Protein AF-A0A9N8QCD5-F1 (afdb_monomer_lite)

Organism: NCBI:txid157183

Foldseek 3Di:
DPPDDPLVDPPDDDDDRPDDDPVNVVVVVVVVVDDQDPPDCVSPVPVVVVQQVVQLVVCVVVVHDCLQHPPDPPRPHTDGDDPDPLVVLLVVVVVVLVVVVVVVCVVVPQPDLPDPPDDDDDDPVVVVSVVVSVVSNVVVSVVSSVPDDDDDDPPDPCSNVVSVVVD

Sequence (167 aa):
MPGMTHWQSGMFAAYFPGNATFEGSLADLYASSVSNPGFNWSCSPSCTELELITVDWWAKVLGLDPAFQSNVPGSQGGGIIHGSASEVCITIAIAARERVLAELAKTIPPPTVNGSRSALPASANGMGCDIANELDVSRWRSDLTSRLVLYATTQTHSIAIKAASVL

Radius of gyration: 23.39 Å; chains: 1; bounding box: 45×50×63 Å

Secondary structure (DSSP, 8-state):
-TT---TT-TT--SSS-----HHHHHHHHHHHHS----SSGGG-HHHHHHHHHHHHHHHHHTT--GGG-SSSTT--------S-HHHHHHHHHHHHHHHHHHHHHHHSPPPP-----------TTHHHHHHHHHHHHHHHHHHHHHT------TTS-THHHHHHHH-

Structure (mmCIF, N/CA/C/O backbone):
data_AF-A0A9N8QCD5-F1
#
_entry.id   AF-A0A9N8QCD5-F1
#
loop_
_atom_site.group_PDB
_atom_site.id
_atom_site.type_symbol
_atom_site.label_atom_id
_atom_site.label_alt_id
_atom_site.label_comp_id
_atom_site.label_asym_id
_atom_site.label_entity_id
_atom_site.label_seq_id
_atom_site.pdbx_PDB_ins_code
_atom_site.Cartn_x
_atom_site.Cartn_y
_atom_site.Cartn_z
_atom_site.occupancy
_atom_site.B_iso_or_equiv
_atom_site.auth_seq_id
_atom_site.auth_comp_id
_atom_site.auth_asym_id
_atom_site.auth_atom_id
_atom_site.pdbx_PDB_model_num
ATOM 1 N N . MET A 1 1 ? 22.232 -19.808 -11.694 1.00 84.69 1 MET A N 1
ATOM 2 C CA . MET A 1 1 ? 22.785 -20.252 -10.398 1.00 84.69 1 MET A CA 1
ATOM 3 C C . MET A 1 1 ? 21.928 -21.398 -9.899 1.00 84.69 1 MET A C 1
ATOM 5 O O . MET A 1 1 ? 20.713 -21.224 -9.875 1.00 84.69 1 MET A O 1
ATOM 9 N N . PRO A 1 2 ? 22.509 -22.552 -9.545 1.00 94.19 2 PRO A N 1
ATOM 10 C CA . PRO A 1 2 ? 21.767 -23.623 -8.882 1.00 94.19 2 PRO A CA 1
ATOM 11 C C . PRO A 1 2 ? 21.065 -23.103 -7.613 1.00 94.19 2 PRO A C 1
ATOM 13 O O . PRO A 1 2 ? 21.630 -22.277 -6.903 1.00 94.19 2 PRO A O 1
ATOM 16 N N . GLY A 1 3 ? 19.835 -23.555 -7.349 1.00 95.31 3 GLY A N 1
ATOM 17 C CA . GLY A 1 3 ? 19.055 -23.169 -6.161 1.00 95.31 3 GLY A CA 1
ATOM 18 C C . GLY A 1 3 ? 18.241 -21.872 -6.273 1.00 95.31 3 GLY A C 1
ATOM 19 O O . GLY A 1 3 ? 17.487 -21.564 -5.356 1.00 95.31 3 GLY A O 1
ATOM 20 N N . MET A 1 4 ? 18.335 -21.127 -7.381 1.00 96.06 4 MET A N 1
ATOM 21 C CA . MET A 1 4 ? 17.471 -19.965 -7.621 1.00 96.06 4 MET A CA 1
ATOM 22 C C . MET A 1 4 ? 16.247 -20.342 -8.451 1.00 96.06 4 MET A C 1
ATOM 24 O O . MET A 1 4 ? 16.362 -20.976 -9.501 1.00 96.06 4 MET A O 1
ATOM 28 N N . THR A 1 5 ? 15.080 -19.867 -8.030 1.00 94.88 5 THR A N 1
ATOM 29 C CA . THR A 1 5 ? 13.885 -19.878 -8.874 1.00 94.88 5 THR A CA 1
ATOM 30 C C . THR A 1 5 ? 14.016 -18.795 -9.941 1.00 94.88 5 THR A C 1
ATOM 32 O O . THR A 1 5 ? 14.145 -17.611 -9.634 1.00 94.88 5 THR A O 1
ATOM 35 N N . HIS A 1 6 ? 13.993 -19.192 -11.211 1.00 94.56 6 HIS A N 1
ATOM 36 C CA . HIS A 1 6 ? 14.165 -18.281 -12.340 1.00 94.56 6 HIS A CA 1
ATOM 37 C C . HIS A 1 6 ? 12.856 -17.552 -12.693 1.00 94.56 6 HIS A C 1
ATOM 39 O O . HIS A 1 6 ? 12.182 -17.918 -13.653 1.00 94.56 6 HIS A O 1
ATOM 45 N N . TRP A 1 7 ? 12.522 -16.501 -11.938 1.00 95.81 7 TRP A N 1
ATOM 46 C CA . TRP A 1 7 ? 11.288 -15.711 -12.099 1.00 95.81 7 TRP A CA 1
ATOM 47 C C . TRP A 1 7 ? 11.121 -15.040 -13.473 1.00 95.81 7 TRP A C 1
ATOM 49 O O . TRP A 1 7 ? 9.997 -14.881 -13.926 1.00 95.81 7 TRP A O 1
ATOM 59 N N . GLN A 1 8 ? 12.219 -14.681 -14.153 1.00 94.19 8 GLN A N 1
ATOM 60 C CA . GLN A 1 8 ? 12.182 -14.078 -15.500 1.00 94.19 8 GLN A CA 1
ATOM 61 C C . GLN A 1 8 ? 12.116 -15.119 -16.637 1.00 94.19 8 GLN A C 1
ATOM 63 O O . GLN A 1 8 ? 12.208 -14.766 -17.810 1.00 94.19 8 GLN A O 1
ATOM 68 N N . SER A 1 9 ? 12.027 -16.418 -16.325 1.00 94.00 9 SER A N 1
ATOM 69 C CA . SER A 1 9 ? 11.907 -17.452 -17.356 1.00 94.00 9 SER A CA 1
ATOM 70 C C . SER A 1 9 ? 10.537 -17.376 -18.029 1.00 94.00 9 SER A C 1
ATOM 72 O O . SER A 1 9 ? 9.517 -17.401 -17.347 1.00 94.00 9 SER A O 1
ATOM 74 N N . GLY A 1 10 ? 10.493 -17.402 -19.365 1.00 93.69 10 GLY A N 1
ATOM 75 C CA . GLY A 1 10 ? 9.231 -17.457 -20.120 1.00 93.69 10 GLY A CA 1
ATOM 76 C C . GLY A 1 10 ? 8.405 -18.731 -19.884 1.00 93.69 10 GLY A C 1
ATOM 77 O O . GLY A 1 10 ? 7.256 -18.802 -20.302 1.00 93.69 10 GLY A O 1
ATOM 78 N N . MET A 1 11 ? 8.977 -19.733 -19.208 1.00 95.50 11 MET A N 1
ATOM 79 C CA . MET A 1 11 ? 8.283 -20.962 -18.805 1.00 95.50 11 MET A CA 1
ATOM 80 C C . MET A 1 11 ? 7.869 -20.965 -17.323 1.00 95.50 11 MET A C 1
ATOM 82 O O . MET A 1 11 ? 7.376 -21.977 -16.829 1.00 95.50 11 MET A O 1
ATOM 86 N N . PHE A 1 12 ? 8.095 -19.876 -16.583 1.00 95.44 12 PHE A N 1
ATOM 87 C CA . PHE A 1 12 ? 7.699 -19.775 -15.181 1.00 95.44 12 PHE A CA 1
ATOM 88 C C . PHE A 1 12 ? 6.240 -19.311 -15.066 1.00 95.44 12 PHE A C 1
ATOM 90 O O . PHE A 1 12 ? 5.919 -18.173 -15.390 1.00 95.44 12 PHE A O 1
ATOM 97 N N . ALA A 1 13 ? 5.358 -20.197 -14.595 1.00 95.12 13 ALA A N 1
ATOM 98 C CA . ALA A 1 13 ? 3.909 -19.965 -14.531 1.00 95.12 13 ALA A CA 1
ATOM 99 C C . ALA A 1 13 ? 3.331 -20.054 -13.101 1.00 95.12 13 ALA A C 1
ATOM 101 O O . ALA A 1 13 ? 2.167 -20.408 -12.922 1.00 95.12 13 ALA A O 1
ATOM 102 N N . ALA A 1 14 ? 4.141 -19.780 -12.073 1.00 96.06 14 ALA A N 1
ATOM 103 C CA . ALA A 1 14 ? 3.687 -19.753 -10.680 1.00 96.06 14 ALA A CA 1
ATOM 104 C C . ALA A 1 14 ? 3.455 -18.311 -10.187 1.00 96.06 14 ALA A C 1
ATOM 106 O O . ALA A 1 14 ? 4.209 -17.408 -10.540 1.00 96.06 14 ALA A O 1
ATOM 107 N N . TYR A 1 15 ? 2.460 -18.123 -9.309 1.00 95.44 15 TYR A N 1
ATOM 108 C CA . TYR A 1 15 ? 2.076 -16.827 -8.719 1.00 95.44 15 TYR A CA 1
ATOM 109 C C . TYR A 1 15 ? 1.753 -15.741 -9.768 1.00 95.44 15 TYR A C 1
ATOM 111 O O . TYR A 1 15 ? 1.224 -16.040 -10.837 1.00 95.44 15 TYR A O 1
ATOM 119 N N . PHE A 1 16 ? 2.020 -14.476 -9.432 1.00 95.19 16 PHE A N 1
ATOM 120 C CA . PHE A 1 16 ? 1.941 -13.325 -10.328 1.00 95.19 16 PHE A CA 1
ATOM 121 C C . PHE A 1 16 ? 3.350 -12.900 -10.772 1.00 95.19 16 PHE A C 1
ATOM 123 O O . PHE A 1 16 ? 4.310 -13.113 -10.024 1.00 95.19 16 PHE A O 1
ATOM 130 N N . PRO A 1 17 ? 3.495 -12.300 -11.967 1.00 93.50 17 PRO A N 1
ATOM 131 C CA . PRO A 1 17 ? 4.799 -11.932 -12.504 1.00 93.50 17 PRO A CA 1
ATOM 132 C C . PRO A 1 17 ? 5.481 -10.852 -11.654 1.00 93.50 17 PRO A C 1
ATOM 134 O O . PRO A 1 17 ? 4.908 -9.798 -11.388 1.00 93.50 17 PRO A O 1
ATOM 137 N N . GLY A 1 18 ? 6.732 -11.103 -11.267 1.00 89.38 18 GLY A N 1
ATOM 138 C CA . GLY A 1 18 ? 7.628 -10.116 -10.660 1.00 89.38 18 GLY A CA 1
ATOM 139 C C . GLY A 1 18 ? 8.620 -9.613 -11.699 1.00 89.38 18 GLY A C 1
ATOM 140 O O . GLY A 1 18 ? 9.748 -10.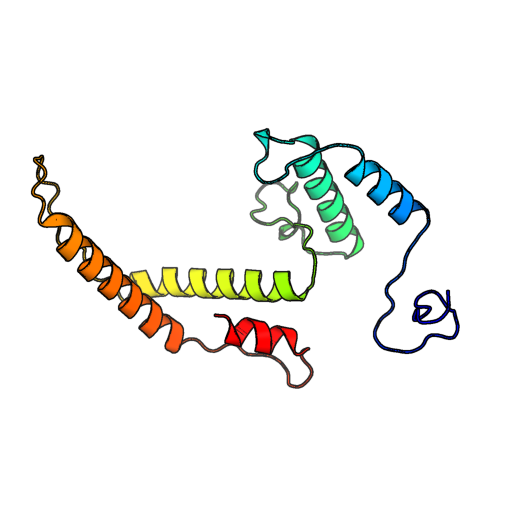094 -11.746 1.00 89.38 18 GLY A O 1
ATOM 141 N N . ASN A 1 19 ? 8.184 -8.717 -12.584 1.00 89.88 19 ASN A N 1
ATOM 142 C CA . ASN A 1 19 ? 8.994 -8.268 -13.719 1.00 89.88 19 ASN A CA 1
ATOM 143 C C . ASN A 1 19 ? 10.189 -7.426 -13.258 1.00 89.88 19 ASN A C 1
ATOM 145 O O . ASN A 1 19 ? 10.044 -6.544 -12.416 1.00 89.88 19 ASN A O 1
ATOM 149 N N . ALA A 1 20 ? 11.350 -7.669 -13.863 1.00 92.94 20 ALA A N 1
ATOM 150 C CA . ALA A 1 20 ? 12.532 -6.833 -13.706 1.00 92.94 20 ALA A CA 1
ATOM 151 C C . ALA A 1 20 ? 12.945 -6.307 -15.081 1.00 92.94 20 ALA A C 1
ATOM 153 O O . ALA A 1 20 ? 13.048 -7.079 -16.034 1.00 92.94 20 ALA A O 1
ATOM 154 N N . THR A 1 21 ? 13.183 -5.001 -15.190 1.00 96.00 21 THR A N 1
ATOM 155 C CA . THR A 1 21 ? 13.682 -4.387 -16.425 1.00 96.00 21 THR A CA 1
ATOM 156 C C . THR A 1 21 ? 15.087 -3.836 -16.224 1.00 96.00 21 THR A C 1
ATOM 158 O O . THR A 1 21 ? 15.556 -3.635 -15.095 1.00 96.00 21 THR A O 1
ATOM 161 N N . PHE A 1 22 ? 15.780 -3.608 -17.336 1.00 96.88 22 PHE A N 1
ATOM 162 C CA . PHE A 1 22 ? 17.113 -3.019 -17.324 1.00 96.88 22 PHE A CA 1
ATOM 163 C C . PHE A 1 22 ? 17.090 -1.607 -16.722 1.00 96.88 22 PHE A C 1
ATOM 165 O O . PHE A 1 22 ? 17.909 -1.280 -15.867 1.00 96.88 22 PHE A O 1
ATOM 172 N N . GLU A 1 23 ? 16.097 -0.805 -17.095 1.00 97.31 23 GLU A N 1
ATOM 173 C CA . GLU A 1 23 ? 15.894 0.563 -16.619 1.00 97.31 23 GLU A CA 1
ATOM 174 C C . GLU A 1 23 ? 15.589 0.589 -15.120 1.00 97.31 23 GLU A C 1
ATOM 176 O O . GLU A 1 23 ? 16.157 1.405 -14.401 1.00 97.31 23 GLU A O 1
ATOM 181 N N . GLY A 1 24 ? 14.755 -0.340 -14.631 1.00 95.62 24 GLY A N 1
ATOM 182 C CA . GLY A 1 24 ? 14.471 -0.478 -13.201 1.00 95.62 24 GLY A CA 1
ATOM 183 C C . GLY A 1 24 ? 15.721 -0.831 -12.394 1.00 95.62 24 GLY A C 1
ATOM 184 O O . GLY A 1 24 ? 15.953 -0.266 -11.330 1.00 95.62 24 GLY A O 1
ATOM 185 N N . SER A 1 25 ? 16.575 -1.700 -12.941 1.00 95.88 25 SER A N 1
ATOM 186 C CA . SER A 1 25 ? 17.841 -2.081 -12.302 1.00 95.88 25 SER A CA 1
ATOM 187 C C . SER A 1 25 ? 18.831 -0.910 -12.243 1.00 95.88 25 SER A C 1
ATOM 189 O O . SER A 1 25 ? 19.511 -0.720 -11.237 1.00 95.88 25 SER A O 1
ATOM 191 N N . LEU A 1 26 ? 18.902 -0.094 -13.302 1.00 97.12 26 LEU A N 1
ATOM 192 C CA . LEU A 1 26 ? 19.709 1.130 -13.310 1.00 97.12 26 LEU A CA 1
ATOM 193 C C . LEU A 1 26 ? 19.169 2.189 -12.341 1.00 97.12 26 LEU A C 1
ATOM 195 O O . LEU A 1 26 ? 19.956 2.855 -11.670 1.00 97.12 26 LEU A O 1
ATOM 199 N N . ALA A 1 27 ? 17.846 2.344 -12.262 1.00 95.06 27 ALA A N 1
ATOM 200 C CA . ALA A 1 27 ? 17.209 3.277 -11.341 1.00 95.06 27 ALA A CA 1
ATOM 201 C C . ALA A 1 27 ? 17.505 2.913 -9.879 1.00 95.06 27 ALA A C 1
ATOM 203 O O . ALA A 1 27 ? 17.863 3.793 -9.102 1.00 95.06 27 ALA A O 1
ATOM 204 N N . ASP A 1 28 ? 17.433 1.628 -9.524 1.00 94.31 28 ASP A N 1
ATOM 205 C CA . ASP A 1 28 ? 17.732 1.145 -8.170 1.00 94.31 28 ASP A CA 1
ATOM 206 C C . ASP A 1 28 ? 19.223 1.291 -7.817 1.00 94.31 28 ASP A C 1
ATOM 208 O O . ASP A 1 28 ? 19.588 1.734 -6.724 1.00 94.31 28 ASP A O 1
ATOM 212 N N . LEU A 1 29 ? 20.115 1.036 -8.783 1.00 95.94 29 LEU A N 1
ATOM 213 C CA . LEU A 1 29 ? 21.543 1.328 -8.638 1.00 95.94 29 LEU A CA 1
ATOM 214 C C . LEU A 1 29 ? 21.791 2.820 -8.368 1.00 95.94 29 LEU A C 1
ATOM 216 O O . LEU A 1 29 ? 22.602 3.170 -7.513 1.00 95.94 29 LEU A O 1
AT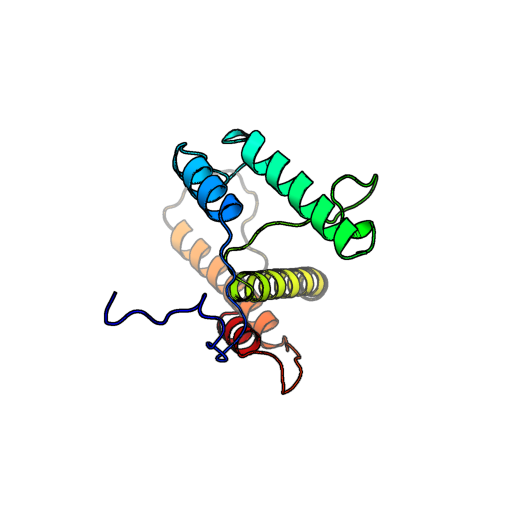OM 220 N N . TYR A 1 30 ? 21.097 3.712 -9.077 1.00 93.75 30 TYR A N 1
ATOM 221 C CA . TYR A 1 30 ? 21.246 5.149 -8.867 1.00 93.75 30 TYR A CA 1
ATOM 222 C C . TYR A 1 30 ? 20.649 5.596 -7.527 1.00 93.75 30 TYR A C 1
ATOM 224 O O . TYR A 1 30 ? 21.304 6.328 -6.784 1.00 93.75 30 TYR A O 1
ATOM 232 N N . ALA A 1 31 ? 19.456 5.113 -7.175 1.00 92.62 31 ALA A N 1
ATOM 233 C CA . ALA A 1 31 ? 18.798 5.415 -5.907 1.00 92.62 31 ALA A CA 1
ATOM 234 C C . ALA A 1 31 ? 19.641 4.969 -4.702 1.00 92.62 31 ALA A C 1
ATOM 236 O O . ALA A 1 31 ? 19.726 5.695 -3.715 1.00 92.62 31 ALA A O 1
ATOM 237 N N . SER A 1 32 ? 20.318 3.821 -4.811 1.00 93.50 32 SER A N 1
ATOM 238 C CA . SER A 1 32 ? 21.221 3.301 -3.776 1.00 93.50 32 SER A CA 1
ATOM 239 C C . SER A 1 32 ? 22.603 3.969 -3.748 1.00 93.50 32 SER A C 1
ATOM 241 O O . SER A 1 32 ? 23.302 3.877 -2.739 1.00 93.50 32 SER A O 1
ATOM 243 N N . SER A 1 33 ? 23.004 4.670 -4.816 1.00 94.44 33 SER A N 1
ATOM 244 C CA . SER A 1 33 ? 24.311 5.343 -4.900 1.00 94.44 33 SER A CA 1
ATOM 245 C C . SER A 1 33 ? 24.428 6.606 -4.036 1.00 94.44 33 SER A C 1
ATOM 247 O O . SER A 1 33 ? 25.541 7.044 -3.736 1.00 94.44 33 SER A O 1
ATOM 249 N N . VAL A 1 34 ? 23.300 7.187 -3.613 1.00 88.31 34 VAL A N 1
ATOM 250 C CA . VAL A 1 34 ? 23.246 8.408 -2.798 1.00 88.31 34 VAL A CA 1
ATOM 251 C C . VAL A 1 34 ? 22.372 8.169 -1.568 1.00 88.31 34 VAL A C 1
ATOM 253 O O . VAL A 1 34 ? 21.277 7.623 -1.663 1.00 88.31 34 VAL A O 1
ATOM 256 N N . SER A 1 35 ? 22.837 8.609 -0.397 1.00 88.69 35 SER A N 1
ATOM 257 C CA . SER A 1 35 ? 22.035 8.558 0.829 1.00 88.69 35 SER A CA 1
ATOM 258 C C . SER A 1 35 ? 20.948 9.631 0.793 1.00 88.69 35 SER A C 1
ATOM 260 O O . SER A 1 35 ? 21.253 10.819 0.891 1.00 88.69 35 SER A O 1
ATOM 262 N N . ASN A 1 36 ? 19.689 9.213 0.666 1.00 86.06 36 ASN A N 1
ATOM 263 C CA . ASN A 1 36 ? 18.539 10.111 0.594 1.00 86.06 36 ASN A CA 1
ATOM 264 C C . ASN A 1 36 ? 17.476 9.726 1.640 1.00 86.06 36 ASN A C 1
ATOM 266 O O . ASN A 1 36 ? 16.552 8.969 1.336 1.00 86.06 36 ASN A O 1
ATOM 270 N N . PRO A 1 37 ? 17.584 10.208 2.889 1.00 85.12 37 PRO A N 1
ATOM 271 C CA . PRO A 1 37 ? 16.561 9.962 3.899 1.00 85.12 37 PRO A CA 1
ATOM 272 C C . PRO A 1 37 ? 15.269 10.727 3.558 1.00 85.12 37 PRO A C 1
ATOM 274 O O . PRO A 1 37 ? 15.233 11.953 3.608 1.00 85.12 37 PRO A O 1
ATOM 277 N N . GLY A 1 38 ? 14.202 9.996 3.221 1.00 86.00 38 GLY A N 1
ATOM 278 C CA . GLY A 1 38 ? 12.903 10.540 2.794 1.00 86.00 38 GLY A CA 1
ATOM 279 C C . GLY A 1 38 ? 11.829 10.626 3.887 1.00 86.00 38 GLY A C 1
ATOM 280 O O . GLY A 1 38 ? 10.647 10.568 3.575 1.00 86.00 38 GLY A O 1
ATOM 281 N N . PHE A 1 39 ? 12.197 10.708 5.173 1.00 92.00 39 PHE A N 1
ATOM 282 C CA . PHE A 1 39 ? 11.211 10.720 6.272 1.00 92.00 39 PHE A CA 1
ATOM 283 C C . PHE A 1 39 ? 10.528 12.082 6.485 1.00 92.00 39 PHE A C 1
ATOM 285 O O . PHE A 1 39 ? 9.483 12.156 7.129 1.00 92.00 39 PHE A O 1
ATOM 292 N N . ASN A 1 40 ? 11.112 13.172 5.984 1.00 92.25 40 ASN A N 1
ATOM 293 C CA . ASN A 1 40 ? 10.472 14.480 5.892 1.00 92.25 40 ASN A CA 1
ATOM 294 C C . ASN A 1 40 ? 10.951 15.206 4.624 1.00 92.25 40 ASN A C 1
ATOM 296 O O . ASN A 1 40 ? 12.000 14.885 4.061 1.00 92.25 40 ASN A O 1
ATOM 300 N N . TRP A 1 41 ? 10.191 16.213 4.191 1.00 94.44 41 TRP A N 1
ATOM 301 C CA . TRP A 1 41 ? 10.503 16.943 2.961 1.00 94.44 41 TRP A CA 1
ATOM 302 C C . TRP A 1 41 ? 11.850 17.678 3.042 1.00 94.44 41 TRP A C 1
ATOM 304 O O . TRP A 1 41 ? 12.627 17.648 2.096 1.00 94.44 41 TRP A O 1
ATOM 314 N N . SER A 1 42 ? 12.179 18.287 4.187 1.00 94.88 42 SER A N 1
ATOM 315 C CA . SER A 1 42 ? 13.409 19.080 4.342 1.00 94.88 42 SER A CA 1
ATOM 316 C C . SER A 1 42 ? 14.704 18.264 4.250 1.00 94.88 42 SER A C 1
ATOM 318 O O . SER A 1 42 ? 15.738 18.836 3.916 1.00 94.88 42 SER A O 1
ATOM 320 N N . CYS A 1 43 ? 14.678 16.960 4.545 1.00 93.44 43 CYS A N 1
ATOM 321 C CA . CYS A 1 43 ? 15.856 16.096 4.441 1.00 93.44 43 CYS A CA 1
ATOM 322 C C . CYS A 1 43 ? 16.168 15.668 3.002 1.00 93.44 43 CYS A C 1
ATOM 324 O O . CYS A 1 43 ? 17.336 15.453 2.686 1.00 93.44 43 CYS A O 1
ATOM 326 N N . SER A 1 44 ? 15.156 15.562 2.136 1.00 92.69 44 SER A N 1
ATOM 327 C CA . SER A 1 44 ? 15.337 15.312 0.702 1.00 92.69 44 SER A CA 1
ATOM 328 C C . SER A 1 44 ? 14.112 15.786 -0.098 1.00 92.69 44 SER A C 1
ATOM 330 O O . SER A 1 44 ? 13.203 14.991 -0.384 1.00 92.69 44 SER A O 1
ATOM 332 N N . PRO A 1 45 ? 14.075 17.077 -0.490 1.00 94.50 45 PRO A N 1
ATOM 333 C CA . PRO A 1 45 ? 12.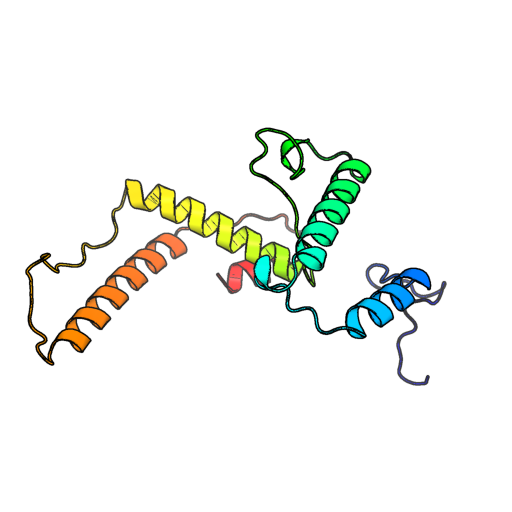976 17.629 -1.280 1.00 94.50 45 PRO A CA 1
ATOM 334 C C . PRO A 1 45 ? 12.802 16.883 -2.602 1.00 94.50 45 PRO A C 1
ATOM 336 O O . PRO A 1 45 ? 11.694 16.489 -2.955 1.00 94.50 45 PRO A O 1
ATOM 339 N N . SER A 1 46 ? 13.921 16.588 -3.274 1.00 92.94 46 SER A N 1
ATOM 340 C CA . SER A 1 46 ? 13.937 15.893 -4.560 1.00 92.94 46 SER A CA 1
ATOM 341 C C . SER A 1 46 ? 13.306 14.503 -4.492 1.00 92.94 46 SER A C 1
ATOM 343 O O . SER A 1 46 ? 12.595 14.134 -5.420 1.00 92.94 46 SER A O 1
ATOM 345 N N . CYS A 1 47 ? 13.521 13.732 -3.417 1.00 93.50 47 CYS A N 1
ATOM 346 C CA . CYS A 1 47 ? 12.871 12.424 -3.266 1.00 93.50 47 CYS A CA 1
ATOM 347 C C . CYS A 1 47 ? 11.355 12.562 -3.134 1.00 93.50 47 CYS A C 1
ATOM 349 O O . CYS A 1 47 ? 10.619 11.878 -3.838 1.00 93.50 47 CYS A O 1
ATOM 351 N N . THR A 1 48 ? 10.907 13.473 -2.269 1.00 94.12 48 THR A N 1
ATOM 352 C CA . THR A 1 48 ? 9.477 13.664 -1.992 1.00 94.12 48 THR A CA 1
ATOM 353 C C . THR A 1 48 ? 8.739 14.202 -3.223 1.00 94.12 48 THR A C 1
ATOM 355 O O . THR A 1 48 ? 7.672 13.713 -3.580 1.00 94.12 48 THR A O 1
ATOM 358 N N . GLU A 1 49 ? 9.308 15.197 -3.907 1.00 95.31 49 GLU A N 1
ATOM 359 C CA . GLU A 1 49 ? 8.696 15.807 -5.093 1.00 95.31 49 GLU A CA 1
ATOM 360 C C . GLU A 1 49 ? 8.683 14.857 -6.295 1.00 95.31 49 GLU A C 1
ATOM 362 O O . GLU A 1 49 ? 7.686 14.788 -7.017 1.00 95.31 49 GLU A O 1
ATOM 367 N N . LEU A 1 50 ? 9.759 14.087 -6.500 1.00 94.94 50 LEU A N 1
ATOM 368 C CA . LEU A 1 50 ? 9.826 13.110 -7.586 1.00 94.94 50 LEU A CA 1
ATOM 369 C C . LEU A 1 50 ? 8.810 11.980 -7.392 1.00 94.94 50 LEU A C 1
ATOM 371 O O . LEU A 1 50 ? 8.160 11.574 -8.358 1.00 94.94 50 LEU A O 1
ATOM 375 N N . GLU A 1 51 ? 8.655 11.488 -6.163 1.00 95.50 51 GLU A N 1
ATOM 376 C CA . GLU A 1 51 ? 7.640 10.491 -5.826 1.00 95.50 51 GLU A CA 1
ATOM 377 C C . GLU A 1 51 ? 6.233 11.013 -6.137 1.00 95.50 51 GLU A C 1
ATOM 379 O O . GLU A 1 51 ? 5.481 10.359 -6.861 1.00 95.50 51 GLU A O 1
ATOM 384 N N . LEU A 1 52 ? 5.916 12.227 -5.680 1.00 94.62 52 LEU A N 1
ATOM 385 C CA . LEU A 1 52 ? 4.617 12.861 -5.889 1.00 94.62 52 LEU A CA 1
ATOM 386 C C . LEU A 1 52 ? 4.257 12.965 -7.383 1.00 94.62 52 LEU A C 1
ATOM 388 O O . LEU A 1 52 ? 3.174 12.556 -7.806 1.00 94.62 52 LEU A O 1
ATOM 392 N N . ILE A 1 53 ? 5.192 13.460 -8.201 1.00 96.00 53 ILE A N 1
ATOM 393 C CA . ILE A 1 53 ? 5.007 13.594 -9.654 1.00 96.00 53 ILE A CA 1
ATOM 394 C C . ILE A 1 53 ? 4.831 12.220 -10.311 1.00 96.00 53 ILE A C 1
ATOM 396 O O . ILE A 1 53 ? 3.954 12.046 -11.161 1.00 96.00 53 ILE A O 1
ATOM 400 N N . THR A 1 54 ? 5.643 11.239 -9.912 1.00 96.69 54 THR A N 1
ATOM 401 C CA . THR A 1 54 ? 5.606 9.882 -10.473 1.00 96.69 54 THR A CA 1
ATOM 402 C C . THR A 1 54 ? 4.270 9.202 -10.185 1.00 96.69 54 THR A C 1
ATOM 404 O O . THR A 1 54 ? 3.683 8.584 -11.076 1.00 96.69 54 THR A O 1
ATOM 407 N N . VAL A 1 55 ? 3.750 9.333 -8.963 1.00 97.12 55 VAL A N 1
ATOM 408 C CA . VAL A 1 55 ? 2.462 8.740 -8.591 1.00 97.12 55 VAL A CA 1
ATOM 409 C C . VAL A 1 55 ? 1.292 9.467 -9.262 1.00 97.12 55 VAL A C 1
ATOM 411 O O . VAL A 1 55 ? 0.363 8.808 -9.731 1.00 97.12 55 VAL A O 1
ATOM 414 N N . ASP A 1 56 ? 1.360 10.790 -9.428 1.00 96.56 56 ASP A N 1
ATOM 415 C CA . ASP A 1 56 ? 0.367 11.542 -10.207 1.00 96.56 56 ASP A CA 1
ATOM 416 C C . ASP A 1 56 ? 0.342 11.110 -11.686 1.00 96.56 56 ASP A C 1
ATOM 418 O O . ASP A 1 56 ? -0.728 11.047 -12.300 1.00 96.56 56 ASP A O 1
ATOM 422 N N . TRP A 1 57 ? 1.497 10.786 -12.283 1.00 97.12 57 TRP A N 1
ATOM 423 C CA . TRP A 1 57 ? 1.547 10.204 -13.629 1.00 97.12 57 TRP A CA 1
ATOM 424 C C . TRP A 1 57 ? 0.855 8.844 -13.680 1.00 97.12 57 TRP A C 1
ATOM 426 O O . TRP A 1 57 ? 0.055 8.605 -14.584 1.00 97.12 57 TRP A O 1
ATOM 436 N N . TRP A 1 58 ? 1.089 7.980 -12.691 1.00 97.12 58 TRP A N 1
ATOM 437 C CA . TRP A 1 58 ? 0.405 6.690 -12.596 1.00 97.12 58 TRP A CA 1
ATOM 438 C C . TRP A 1 58 ? -1.104 6.829 -12.410 1.00 97.12 58 TRP A C 1
ATOM 440 O O . TRP A 1 58 ? -1.860 6.124 -13.077 1.00 97.12 58 TRP A O 1
ATOM 450 N N . ALA A 1 59 ? -1.560 7.769 -11.581 1.00 96.25 59 ALA A N 1
ATOM 451 C CA . ALA A 1 59 ? -2.982 8.052 -11.416 1.00 96.25 59 ALA A CA 1
ATOM 452 C C . ALA A 1 59 ? -3.642 8.436 -12.752 1.00 96.25 59 ALA A C 1
ATOM 454 O O . ALA A 1 59 ? -4.732 7.953 -13.064 1.00 96.25 59 ALA A O 1
ATOM 455 N N . LYS A 1 60 ? -2.954 9.234 -13.581 1.00 96.00 60 LYS A N 1
ATOM 456 C CA . LYS A 1 60 ? -3.414 9.599 -14.932 1.00 96.00 60 LYS A CA 1
ATOM 457 C C . LYS A 1 60 ? -3.429 8.404 -15.885 1.00 96.00 60 LYS A C 1
ATOM 459 O O . LYS A 1 60 ? -4.414 8.222 -16.594 1.00 96.00 60 LYS A O 1
ATOM 464 N N . VAL A 1 61 ? -2.379 7.579 -15.889 1.00 97.81 61 VAL A N 1
ATOM 465 C CA . VAL A 1 61 ? -2.288 6.370 -16.735 1.00 97.81 61 VAL A CA 1
ATOM 466 C C . VAL A 1 61 ? -3.396 5.368 -16.403 1.00 97.81 61 VAL A C 1
ATOM 468 O O . VAL A 1 61 ? -3.961 4.756 -17.305 1.00 97.81 61 VAL A O 1
ATOM 471 N N . LEU A 1 62 ? -3.739 5.229 -15.121 1.00 97.44 62 LEU A N 1
ATOM 472 C CA . LEU A 1 62 ? -4.818 4.361 -14.647 1.00 97.44 62 LEU A CA 1
ATOM 473 C C . LEU A 1 62 ? -6.220 4.971 -14.823 1.00 97.44 62 LEU A C 1
ATOM 475 O O . LEU A 1 62 ? -7.209 4.284 -14.578 1.00 97.44 62 LEU A O 1
ATOM 479 N N . GLY A 1 63 ? -6.323 6.240 -15.235 1.00 96.69 63 GLY A N 1
ATOM 480 C CA . GLY A 1 63 ? -7.601 6.935 -15.401 1.00 96.69 63 GLY A CA 1
ATOM 481 C C . GLY A 1 63 ? -8.344 7.183 -14.084 1.00 96.69 63 GLY A C 1
ATOM 482 O O . GLY A 1 63 ? -9.573 7.154 -14.067 1.00 96.69 63 GLY A O 1
ATOM 483 N N . LEU A 1 64 ? -7.618 7.385 -12.979 1.00 96.38 64 LEU A N 1
ATOM 484 C CA . LEU A 1 64 ? -8.219 7.664 -11.673 1.00 96.38 64 LEU A CA 1
ATOM 485 C C . LEU A 1 64 ? -8.825 9.073 -11.616 1.00 96.38 64 LEU A C 1
ATOM 487 O O . LEU A 1 64 ? -8.388 9.990 -12.316 1.00 96.38 64 LEU A O 1
ATOM 491 N N . ASP A 1 65 ? -9.814 9.240 -10.735 1.00 94.69 65 ASP A N 1
ATOM 492 C CA . ASP A 1 65 ? -10.452 10.532 -10.479 1.00 94.69 65 ASP A CA 1
ATOM 493 C C . ASP A 1 65 ? -9.414 11.603 -10.068 1.00 94.69 65 ASP A C 1
ATOM 495 O O . ASP A 1 65 ? -8.467 11.285 -9.335 1.00 94.69 65 ASP A O 1
ATOM 499 N N . PRO A 1 66 ? -9.568 12.872 -10.497 1.00 93.31 66 PRO A N 1
ATOM 500 C CA . PRO A 1 66 ? -8.670 13.961 -10.111 1.00 93.31 66 PRO A CA 1
ATOM 501 C C . PRO A 1 66 ? -8.475 14.132 -8.597 1.00 93.31 66 PRO A C 1
ATOM 503 O O . PRO A 1 66 ? -7.429 14.629 -8.190 1.00 93.31 66 PRO A O 1
ATOM 506 N N . ALA A 1 67 ? -9.415 13.687 -7.757 1.00 94.12 67 ALA A N 1
ATOM 507 C CA . ALA A 1 67 ? -9.278 13.698 -6.300 1.00 94.12 67 ALA A CA 1
ATOM 508 C C . ALA A 1 67 ? -8.126 12.819 -5.770 1.00 94.12 67 ALA A C 1
ATOM 510 O O . ALA A 1 67 ? -7.704 12.998 -4.630 1.00 94.12 67 ALA A O 1
ATOM 511 N N . PHE A 1 68 ? -7.606 11.879 -6.569 1.00 94.81 68 PHE A N 1
ATOM 512 C CA . PHE A 1 68 ? -6.419 11.084 -6.224 1.00 94.81 68 PHE A CA 1
ATOM 513 C C . PHE A 1 68 ? -5.098 11.752 -6.624 1.00 94.81 68 PHE A C 1
ATOM 515 O O . PHE A 1 68 ? -4.039 11.271 -6.226 1.00 94.81 68 PHE A O 1
ATOM 522 N N . GLN A 1 69 ? -5.142 12.837 -7.402 1.00 94.44 69 GLN A N 1
ATOM 523 C CA . GLN A 1 69 ? -3.953 13.567 -7.838 1.00 94.44 69 GLN A CA 1
ATOM 524 C C . GLN A 1 69 ? -3.621 14.680 -6.847 1.00 94.44 69 GLN A C 1
ATOM 526 O O . GLN A 1 69 ? -4.507 15.387 -6.362 1.00 94.44 69 GLN A O 1
ATOM 531 N N . SER A 1 70 ? -2.334 14.859 -6.573 1.00 93.19 70 SER A N 1
ATOM 532 C CA . SER A 1 70 ? -1.849 15.854 -5.613 1.00 93.19 70 SER A CA 1
ATOM 533 C C . SER A 1 70 ? -1.811 17.278 -6.181 1.00 93.19 70 SER A C 1
ATOM 535 O O . SER A 1 70 ? -2.032 18.249 -5.462 1.00 93.19 70 SER A O 1
ATOM 537 N N . ASN A 1 71 ? -1.559 17.417 -7.487 1.00 89.19 71 ASN A N 1
ATOM 538 C CA . ASN A 1 71 ? -1.375 18.711 -8.153 1.00 89.19 71 ASN A CA 1
ATOM 539 C C . ASN A 1 71 ? -2.682 19.441 -8.525 1.00 89.19 71 ASN A C 1
ATOM 541 O O . ASN A 1 71 ? -2.634 20.561 -9.040 1.00 89.19 71 ASN A O 1
ATOM 545 N N . VAL A 1 72 ? -3.844 18.824 -8.294 1.00 90.75 72 VAL A N 1
ATOM 546 C CA . VAL A 1 72 ? -5.144 19.395 -8.666 1.00 90.75 72 VAL A CA 1
ATOM 547 C C . VAL A 1 72 ? -5.581 20.424 -7.615 1.00 90.75 72 VAL A C 1
ATOM 549 O O . VAL A 1 72 ? -5.626 20.097 -6.425 1.00 90.75 72 VAL A O 1
ATOM 552 N N 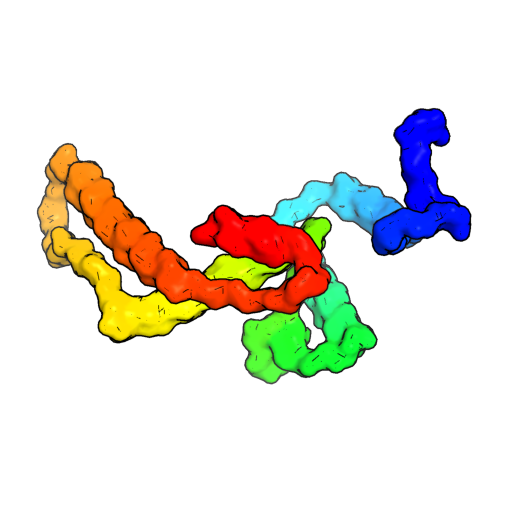. PRO A 1 73 ? -5.954 21.661 -8.011 1.00 89.25 73 PRO A N 1
ATOM 553 C CA . PRO A 1 73 ? -6.413 22.676 -7.067 1.00 89.25 73 PRO A CA 1
ATOM 554 C C . PRO A 1 73 ? -7.605 22.190 -6.234 1.00 89.25 73 PRO A C 1
ATOM 556 O O . PRO A 1 73 ? -8.636 21.802 -6.778 1.00 89.25 73 PRO A O 1
ATOM 559 N N . GLY A 1 74 ? -7.470 22.235 -4.907 1.00 86.50 74 GLY A N 1
ATOM 560 C CA . GLY A 1 74 ? -8.514 21.797 -3.974 1.00 86.50 74 GLY A CA 1
ATOM 561 C C . GLY A 1 74 ? -8.548 20.290 -3.696 1.00 86.50 74 GLY A C 1
ATOM 562 O O . GLY A 1 74 ? -9.391 19.854 -2.912 1.00 86.50 74 GLY A O 1
ATOM 563 N N . SER A 1 75 ? -7.640 19.501 -4.279 1.00 90.81 75 SER A N 1
ATOM 564 C CA . SER A 1 75 ? -7.478 18.091 -3.919 1.00 90.81 75 SER A CA 1
ATOM 565 C C . SER A 1 75 ? -6.947 17.947 -2.488 1.00 90.81 75 SER A C 1
ATOM 567 O O . SER A 1 75 ? -6.042 18.667 -2.070 1.00 90.81 75 SER A O 1
ATOM 569 N N . GLN A 1 76 ? -7.524 17.010 -1.733 1.00 91.81 76 GLN A N 1
ATOM 570 C CA . GLN A 1 76 ? -7.030 16.580 -0.415 1.00 91.81 76 GLN A CA 1
ATOM 571 C C . GLN A 1 76 ? -6.389 15.183 -0.472 1.00 91.81 76 GLN A C 1
ATOM 573 O O . GLN A 1 76 ? -6.061 14.609 0.567 1.00 91.81 76 GLN A O 1
ATOM 578 N N . GLY A 1 77 ? -6.283 14.611 -1.675 1.00 93.12 77 GLY A N 1
ATOM 579 C CA . GLY A 1 77 ? -5.695 13.302 -1.911 1.00 93.12 77 GLY A CA 1
ATOM 580 C C . GLY A 1 77 ? -4.253 13.382 -2.398 1.00 93.12 77 GLY A C 1
ATOM 581 O O . GLY A 1 77 ? -3.579 14.405 -2.303 1.00 93.12 77 GLY A O 1
ATOM 582 N N . GLY A 1 78 ? -3.784 12.252 -2.908 1.00 94.62 78 GLY A N 1
ATOM 583 C CA . GLY A 1 78 ? -2.428 12.040 -3.386 1.00 94.62 78 GLY A CA 1
ATOM 584 C C . GLY A 1 78 ? -2.085 10.558 -3.312 1.00 94.62 78 GLY A C 1
ATOM 585 O O . GLY A 1 78 ? -2.913 9.734 -2.909 1.00 94.62 78 GLY A O 1
ATOM 586 N N . GLY A 1 79 ? -0.851 10.217 -3.662 1.00 94.38 79 GLY A N 1
ATOM 587 C CA . GLY A 1 79 ? -0.365 8.852 -3.538 1.00 94.38 79 GLY A CA 1
ATOM 588 C C . GLY A 1 79 ? 1.092 8.783 -3.101 1.00 94.38 79 GLY A C 1
ATOM 589 O O . GLY A 1 79 ? 1.814 9.776 -3.119 1.00 94.38 79 GLY A O 1
ATOM 590 N N . ILE A 1 80 ? 1.477 7.589 -2.663 1.00 95.56 80 ILE A N 1
ATOM 591 C CA . ILE A 1 80 ? 2.775 7.264 -2.073 1.00 95.56 80 ILE A CA 1
ATOM 592 C C . ILE A 1 80 ? 3.167 5.845 -2.500 1.00 95.56 80 ILE A C 1
ATOM 594 O O . ILE A 1 80 ? 2.301 4.988 -2.712 1.00 95.56 80 ILE A O 1
ATOM 598 N N . ILE A 1 81 ? 4.464 5.595 -2.637 1.00 95.81 81 ILE A N 1
ATOM 599 C CA . ILE A 1 81 ? 5.041 4.305 -2.993 1.00 95.81 81 ILE A CA 1
ATOM 600 C C . ILE A 1 81 ? 5.307 3.517 -1.705 1.00 95.81 81 ILE A C 1
ATOM 602 O O . ILE A 1 81 ? 6.098 3.906 -0.852 1.00 95.81 81 ILE A O 1
ATOM 606 N N . HIS A 1 82 ? 4.649 2.367 -1.574 1.00 95.69 82 HIS A N 1
ATOM 607 C CA . HIS A 1 82 ? 4.874 1.417 -0.482 1.00 95.69 82 HIS A CA 1
ATOM 608 C C . HIS A 1 82 ? 5.714 0.223 -0.945 1.00 95.69 82 HIS A C 1
ATOM 610 O O . HIS A 1 82 ? 5.726 -0.113 -2.130 1.00 95.69 82 HIS A O 1
ATOM 616 N N . GLY A 1 83 ? 6.351 -0.477 -0.001 1.00 95.56 83 GLY A N 1
ATOM 617 C CA . GLY A 1 83 ? 7.143 -1.672 -0.299 1.00 95.56 83 GLY A CA 1
ATOM 618 C C . GLY A 1 83 ? 6.288 -2.880 -0.686 1.00 95.56 83 GLY A C 1
ATOM 619 O O . GLY A 1 83 ? 6.739 -3.760 -1.418 1.00 95.56 83 GLY A O 1
ATOM 620 N N . SER A 1 84 ? 5.034 -2.946 -0.224 1.00 96.81 84 SER A N 1
ATOM 621 C CA . SER A 1 84 ? 4.107 -4.007 -0.628 1.00 96.81 84 SER A CA 1
ATOM 622 C C . SER A 1 84 ? 2.633 -3.627 -0.489 1.00 96.81 84 SER A C 1
ATOM 624 O O . SER A 1 84 ? 2.252 -2.795 0.332 1.00 96.81 84 SER A O 1
ATOM 626 N N . ALA A 1 85 ? 1.761 -4.347 -1.201 1.00 96.50 85 ALA A N 1
ATOM 627 C CA . ALA A 1 85 ? 0.310 -4.244 -1.016 1.00 96.50 85 ALA A CA 1
ATOM 628 C C . ALA A 1 85 ? -0.150 -4.625 0.410 1.00 96.50 85 ALA A C 1
ATOM 630 O O . ALA A 1 85 ? -1.201 -4.173 0.863 1.00 96.50 85 ALA A O 1
ATOM 631 N N . SER A 1 86 ? 0.633 -5.432 1.139 1.00 96.25 86 SER A N 1
ATOM 632 C CA . SER A 1 86 ? 0.331 -5.779 2.536 1.00 96.25 86 SER A CA 1
ATOM 633 C C . SER A 1 86 ? 0.464 -4.567 3.457 1.00 96.25 86 SER A C 1
ATOM 635 O O . SER A 1 86 ? -0.391 -4.361 4.315 1.00 96.25 86 SER A O 1
ATOM 637 N N . GLU A 1 87 ? 1.510 -3.758 3.256 1.00 96.62 87 GLU A N 1
ATOM 638 C CA . GLU A 1 87 ? 1.741 -2.511 3.998 1.00 96.62 87 GLU A CA 1
ATOM 639 C C . GLU A 1 87 ? 0.656 -1.479 3.701 1.00 96.62 87 GLU A C 1
ATOM 641 O O . GLU A 1 87 ? 0.129 -0.849 4.617 1.00 96.62 87 GLU A O 1
ATOM 646 N N . VAL A 1 88 ? 0.254 -1.363 2.433 1.00 96.81 88 VAL A N 1
ATOM 647 C CA . VAL A 1 88 ? -0.878 -0.516 2.029 1.00 96.81 88 VAL A CA 1
ATOM 648 C C . VAL A 1 88 ? -2.158 -0.949 2.747 1.00 96.81 88 VAL A C 1
ATOM 650 O O . VAL A 1 88 ? -2.859 -0.116 3.317 1.00 96.81 88 VAL A O 1
ATOM 653 N N . CYS A 1 89 ? -2.453 -2.254 2.774 1.00 96.25 89 CYS A N 1
ATOM 654 C CA . CYS A 1 89 ? -3.672 -2.784 3.385 1.00 96.25 89 CYS A CA 1
ATOM 655 C C . CYS A 1 89 ? -3.762 -2.459 4.885 1.00 96.25 89 CYS A C 1
ATOM 657 O O . CYS A 1 89 ? -4.790 -1.950 5.333 1.00 96.25 89 CYS A O 1
ATOM 659 N N . ILE A 1 90 ? -2.686 -2.678 5.653 1.00 96.38 90 ILE A N 1
ATOM 660 C CA . ILE A 1 90 ? -2.671 -2.326 7.082 1.00 96.38 90 ILE A CA 1
ATOM 661 C C . ILE A 1 90 ? -2.720 -0.809 7.297 1.00 96.38 90 ILE A C 1
ATOM 663 O O . ILE A 1 90 ? -3.437 -0.347 8.179 1.00 96.38 90 ILE A O 1
ATOM 667 N N . THR A 1 91 ? -2.038 -0.022 6.461 1.00 96.69 91 THR A N 1
ATOM 668 C CA . THR A 1 91 ? -2.022 1.446 6.570 1.00 96.69 91 THR A CA 1
ATOM 669 C C . THR A 1 91 ? -3.422 2.023 6.364 1.00 96.69 91 THR A C 1
ATOM 671 O O . THR A 1 91 ? -3.894 2.823 7.173 1.00 96.69 91 THR A O 1
ATOM 674 N N . ILE A 1 92 ? -4.132 1.557 5.331 1.00 96.12 92 ILE A N 1
ATOM 675 C CA . ILE A 1 92 ? -5.522 1.944 5.066 1.00 96.12 92 ILE A CA 1
ATOM 676 C C . ILE A 1 92 ? -6.434 1.498 6.210 1.00 96.12 92 ILE A C 1
ATOM 678 O O . ILE A 1 92 ? -7.291 2.270 6.636 1.00 96.12 92 ILE A O 1
ATOM 682 N N . ALA A 1 93 ? -6.255 0.285 6.737 1.00 95.94 93 ALA A N 1
ATOM 683 C CA . ALA A 1 93 ? -7.097 -0.215 7.815 1.00 95.94 93 ALA A CA 1
ATOM 684 C C . ALA A 1 93 ? -6.891 0.560 9.132 1.00 95.94 93 ALA A C 1
ATOM 686 O O . ALA A 1 93 ? -7.870 0.887 9.803 1.00 95.94 93 ALA A O 1
ATOM 687 N N . ILE A 1 94 ? -5.650 0.944 9.461 1.00 96.25 94 ILE A N 1
ATOM 688 C CA . ILE A 1 94 ? -5.342 1.837 10.590 1.00 96.25 94 ILE A CA 1
ATOM 689 C C . ILE A 1 94 ? -5.989 3.209 10.375 1.00 96.25 94 ILE A C 1
ATOM 691 O O . ILE A 1 94 ? -6.654 3.717 11.276 1.00 96.25 94 ILE A O 1
ATOM 695 N N . ALA A 1 95 ? -5.839 3.798 9.185 1.00 96.25 95 ALA A N 1
ATOM 696 C CA . ALA A 1 95 ? -6.424 5.100 8.870 1.00 96.25 95 ALA A CA 1
ATOM 697 C C . ALA A 1 95 ? -7.961 5.076 8.949 1.00 96.25 95 ALA A C 1
ATOM 699 O O . ALA A 1 95 ? -8.571 5.999 9.489 1.00 96.25 95 ALA A O 1
ATOM 700 N N . ALA A 1 96 ? -8.594 4.011 8.450 1.00 96.25 96 ALA A N 1
ATOM 701 C CA . ALA A 1 96 ? -10.038 3.817 8.531 1.00 96.25 96 ALA A CA 1
ATOM 702 C C . ALA A 1 96 ? -10.506 3.662 9.984 1.00 96.25 96 ALA A C 1
ATOM 704 O O . ALA A 1 96 ? -11.439 4.354 10.395 1.00 96.25 96 ALA A O 1
ATOM 7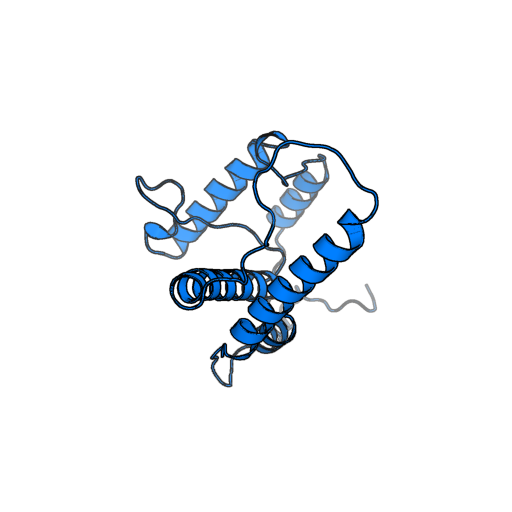05 N N . ARG A 1 97 ? -9.825 2.820 10.778 1.00 95.38 97 ARG A N 1
ATOM 706 C CA . ARG A 1 97 ? -10.086 2.674 12.216 1.00 95.38 97 ARG A CA 1
ATOM 707 C C . ARG A 1 97 ? -10.016 4.023 12.920 1.00 95.38 97 ARG A C 1
ATOM 709 O O . ARG A 1 97 ? -10.930 4.363 13.663 1.00 95.38 97 ARG A O 1
ATOM 716 N N . GLU A 1 98 ? -8.969 4.803 12.665 1.00 95.50 98 GLU A N 1
ATOM 717 C CA . GLU A 1 98 ? -8.757 6.053 13.391 1.00 95.50 98 GLU A CA 1
ATOM 718 C C . GLU A 1 98 ? -9.759 7.141 13.015 1.00 95.50 98 GLU A C 1
ATOM 720 O O . GLU A 1 98 ? -10.221 7.877 13.884 1.00 95.50 98 GLU A O 1
ATOM 725 N N . ARG A 1 99 ? -10.192 7.182 11.749 1.00 95.62 99 ARG A N 1
ATOM 726 C CA . ARG A 1 99 ? -11.311 8.036 11.329 1.00 95.62 99 ARG A CA 1
ATOM 727 C C . ARG A 1 99 ? -12.603 7.667 12.058 1.00 95.62 99 ARG A C 1
ATOM 729 O O . ARG A 1 99 ? -13.294 8.556 12.543 1.00 95.62 99 ARG A O 1
ATOM 736 N N . VAL A 1 100 ? -12.914 6.376 12.181 1.00 95.69 100 VAL A N 1
ATOM 737 C CA . VAL A 1 100 ? -14.116 5.923 12.901 1.00 95.69 100 VAL A CA 1
ATOM 738 C C . VAL A 1 100 ? -14.013 6.218 14.398 1.00 95.69 100 VAL A C 1
ATOM 740 O O . VAL A 1 100 ? -14.972 6.715 14.982 1.00 95.69 100 VAL A O 1
ATOM 743 N N . LEU A 1 101 ? -12.856 5.979 15.021 1.00 94.06 101 LEU A N 1
ATOM 744 C CA . LEU A 1 101 ? -12.637 6.303 16.433 1.00 94.06 101 LEU A CA 1
ATOM 745 C C . LEU A 1 101 ? -12.770 7.805 16.702 1.00 94.06 101 LEU A C 1
ATOM 747 O O . LEU A 1 101 ? -13.367 8.181 17.708 1.00 94.06 101 LEU A O 1
ATOM 751 N N . ALA A 1 102 ? -12.285 8.662 15.801 1.00 93.44 102 ALA A N 1
ATOM 752 C CA . ALA A 1 102 ? -12.448 10.110 15.913 1.00 93.44 102 ALA A CA 1
ATOM 753 C C . ALA A 1 102 ? -13.921 10.550 15.840 1.00 93.44 102 ALA A C 1
ATOM 755 O O . ALA A 1 102 ? -14.325 11.464 16.559 1.00 93.44 102 ALA A O 1
ATOM 756 N N . GLU A 1 103 ? -14.743 9.894 15.017 1.00 94.75 103 GLU A N 1
ATOM 757 C CA . GLU A 1 103 ? -16.189 10.142 14.981 1.00 94.75 103 GLU A CA 1
ATOM 758 C C . GLU A 1 103 ? -16.892 9.624 16.242 1.00 94.75 103 GLU A C 1
ATOM 760 O O . GLU A 1 103 ? -17.680 10.346 16.856 1.00 94.75 103 GLU A O 1
ATOM 765 N N . LEU A 1 104 ? -16.565 8.408 16.691 1.00 93.56 104 LEU A N 1
ATOM 766 C CA . LEU A 1 104 ? -17.131 7.829 17.911 1.00 93.56 104 LEU A CA 1
ATOM 767 C C . LEU A 1 104 ? -16.775 8.652 19.150 1.00 93.56 104 LEU A C 1
ATOM 769 O O . LEU A 1 104 ? -17.639 8.833 20.006 1.00 93.56 104 LEU A O 1
ATOM 773 N N . ALA A 1 105 ? -15.569 9.221 19.210 1.00 91.31 105 ALA A N 1
ATOM 774 C CA . ALA A 1 105 ? -15.125 10.094 20.295 1.00 91.31 105 ALA A CA 1
ATOM 775 C C . ALA A 1 105 ? -16.021 11.328 20.494 1.00 91.31 105 ALA A C 1
ATOM 777 O O . ALA A 1 105 ? -16.096 11.859 21.600 1.00 91.31 105 ALA A O 1
ATOM 778 N N . LYS A 1 106 ? -16.736 11.780 19.454 1.00 93.00 106 LYS A N 1
ATOM 779 C CA . LYS A 1 106 ? -17.709 12.880 19.571 1.00 93.00 106 LYS A CA 1
ATOM 780 C C . LYS A 1 106 ? -18.966 12.457 20.335 1.00 93.00 106 LYS A C 1
ATOM 782 O O . LYS A 1 106 ? -19.601 13.288 20.973 1.00 93.00 106 LYS A O 1
ATOM 787 N N . THR A 1 107 ? -19.329 11.177 20.255 1.00 93.88 107 THR A N 1
ATOM 788 C CA . THR A 1 107 ? -20.524 10.605 20.904 1.00 93.88 107 THR A CA 1
ATOM 789 C C . THR A 1 107 ? -20.217 9.963 22.256 1.00 93.88 107 THR A C 1
ATOM 791 O O . THR A 1 107 ? -21.019 10.049 23.181 1.00 93.88 107 THR A O 1
ATOM 794 N N . ILE A 1 108 ? -19.045 9.341 22.375 1.00 91.44 108 ILE A N 1
ATOM 795 C CA . ILE A 1 108 ? -18.543 8.657 23.562 1.00 91.44 108 ILE A CA 1
ATOM 796 C C . ILE A 1 108 ? -17.199 9.317 23.880 1.00 91.44 108 ILE A C 1
ATOM 798 O O . ILE A 1 108 ? -16.174 8.859 23.376 1.00 91.44 108 ILE A O 1
ATOM 802 N N . PRO A 1 109 ? -17.176 10.419 24.644 1.00 88.19 109 PRO A N 1
ATOM 803 C CA . PRO A 1 109 ? -15.940 11.142 24.897 1.00 88.19 109 PRO A CA 1
ATOM 804 C C . PRO A 1 109 ? -14.930 10.263 25.650 1.00 88.19 109 PRO A C 1
ATOM 806 O O . PRO A 1 109 ? -15.335 9.417 26.457 1.00 88.19 109 PRO A O 1
ATOM 809 N N . PRO A 1 110 ? -13.621 10.450 25.404 1.00 87.00 110 PRO A N 1
ATOM 810 C CA . PRO A 1 110 ? -12.595 9.761 26.170 1.00 87.00 110 PRO A CA 1
ATOM 811 C C . PRO A 1 110 ? -12.696 10.151 27.653 1.00 87.00 110 PRO A C 1
ATOM 813 O O . PRO A 1 110 ? -13.121 11.271 27.964 1.00 87.00 110 PRO A O 1
ATOM 816 N N . PRO A 1 111 ? -12.299 9.258 28.577 1.00 85.69 111 PRO A N 1
ATOM 817 C CA . PRO A 1 111 ? -12.255 9.585 29.996 1.00 85.69 111 PRO A CA 1
ATOM 818 C C . PRO A 1 111 ? -11.409 10.847 30.205 1.00 85.69 111 PRO A C 1
ATOM 820 O O . PRO A 1 111 ? -10.287 10.956 29.707 1.00 85.69 111 PRO A O 1
ATOM 823 N N . THR A 1 112 ? -11.970 11.842 30.893 1.00 72.69 112 THR A N 1
ATOM 824 C CA . THR A 1 112 ? -11.277 13.101 31.167 1.00 72.69 112 THR A CA 1
ATOM 825 C C . THR A 1 112 ? -10.087 12.841 32.076 1.00 72.69 112 THR A C 1
ATOM 827 O O . THR A 1 112 ? -10.260 12.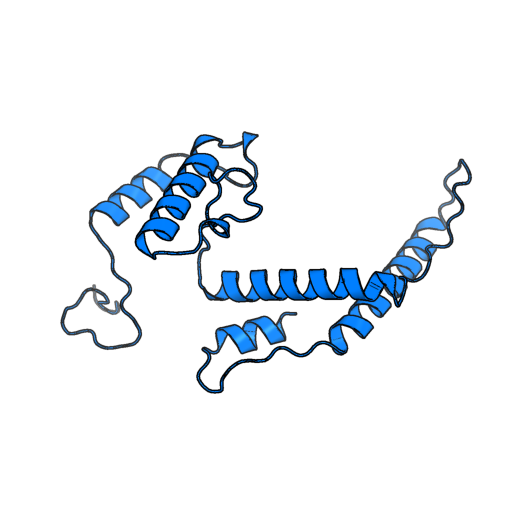379 33.204 1.00 72.69 112 THR A O 1
ATOM 830 N N . VAL A 1 113 ? -8.891 13.203 31.609 1.00 61.88 113 VAL A N 1
ATOM 831 C CA . VAL A 1 113 ? -7.704 13.324 32.456 1.00 61.88 113 VAL A CA 1
ATOM 832 C C . VAL A 1 113 ? -8.013 14.404 33.491 1.00 61.88 113 VAL A C 1
ATOM 834 O O . VAL A 1 113 ? -7.999 15.596 33.182 1.00 61.88 113 VAL A O 1
ATOM 837 N N . ASN A 1 114 ? -8.357 13.998 34.712 1.00 47.25 114 ASN A N 1
ATOM 838 C CA . ASN A 1 114 ? -8.551 14.914 35.830 1.00 47.25 114 ASN A CA 1
ATOM 839 C C . ASN A 1 114 ? -7.188 15.478 36.254 1.00 47.25 114 ASN A C 1
ATOM 841 O O . ASN A 1 114 ? -6.579 15.036 37.220 1.00 47.25 114 ASN A O 1
ATOM 845 N N . GLY A 1 115 ? -6.716 16.467 35.502 1.00 45.41 115 GLY A N 1
ATOM 846 C CA . GLY A 1 115 ? -5.615 17.346 35.851 1.00 45.41 115 GLY A CA 1
ATOM 847 C C . GLY A 1 115 ? -6.068 18.765 35.561 1.00 45.41 115 GLY A C 1
ATOM 848 O O . GLY A 1 115 ? -6.000 19.234 34.426 1.00 45.41 115 GLY A O 1
ATOM 849 N N . SER A 1 116 ? -6.576 19.452 36.580 1.00 37.66 116 SER A N 1
ATOM 850 C CA . SER A 1 116 ? -6.725 20.901 36.543 1.00 37.66 116 SER A CA 1
ATOM 851 C C . SER A 1 116 ? -5.451 21.528 35.977 1.00 37.66 116 SER A C 1
ATOM 853 O O . SER A 1 116 ? -4.352 21.237 36.449 1.00 37.66 116 SER A O 1
ATOM 855 N N . ARG A 1 117 ? -5.591 22.441 35.011 1.00 38.91 117 ARG A N 1
ATOM 856 C CA . ARG A 1 117 ? -4.575 23.467 34.755 1.00 38.91 117 ARG A CA 1
ATOM 857 C C . ARG A 1 117 ? -4.427 24.308 36.032 1.00 38.91 117 ARG A C 1
ATOM 859 O O . ARG A 1 117 ? -5.046 25.357 36.154 1.00 38.91 117 ARG A O 1
ATOM 866 N N . SER A 1 118 ? -3.649 23.838 37.001 1.00 33.25 118 SER A N 1
ATOM 867 C CA . SER A 1 118 ? -3.174 24.628 38.135 1.00 33.25 118 SER A CA 1
ATOM 868 C C . SER A 1 118 ? -1.655 24.678 38.061 1.00 33.25 118 SER A C 1
ATOM 870 O O . SER A 1 118 ? -0.986 23.648 38.017 1.00 33.25 118 SER A O 1
ATOM 872 N N . ALA A 1 119 ? -1.126 25.892 37.983 1.00 35.12 119 ALA A N 1
ATOM 873 C CA . ALA A 1 119 ? 0.293 26.177 37.896 1.00 35.12 119 ALA A CA 1
ATOM 874 C C . ALA A 1 119 ? 1.080 25.612 39.101 1.00 35.12 119 ALA A C 1
ATOM 876 O O . ALA A 1 119 ? 0.884 26.110 40.200 1.00 35.12 119 ALA A O 1
ATOM 877 N N . LEU A 1 120 ? 1.997 24.659 38.836 1.00 32.59 120 LEU A N 1
ATOM 878 C CA . LEU A 1 120 ? 3.174 24.215 39.634 1.00 32.59 120 LEU A CA 1
ATOM 879 C C . LEU A 1 120 ? 2.943 23.740 41.103 1.00 32.59 120 LEU A C 1
ATOM 881 O O . LEU A 1 120 ? 1.930 24.076 41.703 1.00 32.59 120 LEU A O 1
ATOM 885 N N . PRO A 1 121 ? 3.896 23.025 41.758 1.00 39.34 121 PRO A N 1
ATOM 886 C CA . PRO A 1 121 ? 5.139 22.406 41.283 1.00 39.34 121 PRO A CA 1
ATOM 887 C C . PRO A 1 121 ? 5.137 20.861 41.387 1.00 39.34 121 PRO A C 1
ATOM 889 O O . PRO A 1 121 ? 4.253 20.239 41.972 1.00 39.34 121 PRO A O 1
ATOM 892 N N . ALA A 1 122 ? 6.167 20.248 40.800 1.00 45.09 122 ALA A N 1
ATOM 893 C CA . ALA A 1 122 ? 6.411 18.810 40.746 1.00 45.09 122 ALA A CA 1
ATOM 894 C C . ALA A 1 122 ? 6.332 18.111 42.120 1.00 45.09 122 ALA A C 1
ATOM 896 O O . ALA A 1 122 ? 7.120 18.395 43.021 1.00 45.09 122 ALA A O 1
ATOM 897 N N . SER A 1 123 ? 5.425 17.138 42.237 1.00 36.78 123 SER A N 1
ATOM 898 C CA . SER A 1 123 ? 5.429 16.123 43.293 1.00 36.78 123 SER A CA 1
ATOM 899 C C . SER A 1 123 ? 5.714 14.763 42.660 1.00 36.78 123 SER A C 1
ATOM 901 O O . SER A 1 123 ? 5.079 14.380 41.677 1.00 36.78 123 SER A O 1
ATOM 903 N N . ALA A 1 124 ? 6.660 14.023 43.238 1.00 42.69 124 ALA A N 1
ATOM 904 C CA . ALA A 1 124 ? 7.158 12.722 42.781 1.00 42.69 124 ALA A CA 1
ATOM 905 C C . ALA A 1 124 ? 6.110 11.580 42.784 1.00 42.69 124 ALA A C 1
ATOM 907 O O . ALA A 1 124 ? 6.450 10.437 42.496 1.00 42.69 124 ALA A O 1
ATOM 908 N N . ASN A 1 125 ? 4.836 11.889 43.054 1.00 45.41 125 ASN A N 1
ATOM 909 C CA . ASN A 1 125 ? 3.690 10.984 42.921 1.00 45.41 125 ASN A CA 1
ATOM 910 C C . ASN A 1 125 ? 2.993 11.061 41.544 1.00 45.41 125 ASN A C 1
ATOM 912 O O . ASN A 1 125 ? 2.045 10.314 41.311 1.00 45.41 125 ASN A O 1
ATOM 916 N N . GLY A 1 126 ? 3.449 11.931 40.630 1.00 47.66 126 GLY A N 1
ATOM 917 C CA . GLY A 1 126 ? 2.837 12.125 39.305 1.00 47.66 126 GLY A CA 1
ATOM 918 C C . GLY A 1 126 ? 2.899 10.902 38.381 1.00 47.66 126 GLY A C 1
ATOM 919 O O . GLY A 1 126 ? 1.959 10.627 37.647 1.00 47.66 126 GLY A O 1
ATOM 920 N N . MET A 1 127 ? 3.941 10.071 38.490 1.00 49.66 127 MET A N 1
ATOM 921 C CA . MET A 1 127 ? 4.115 8.952 37.554 1.00 49.66 127 MET A CA 1
ATOM 922 C C . MET A 1 127 ? 3.032 7.866 37.694 1.00 49.66 127 MET A C 1
ATOM 924 O O . MET A 1 127 ? 2.708 7.188 36.727 1.00 49.66 127 MET A O 1
ATOM 928 N N . GLY A 1 128 ? 2.432 7.709 38.882 1.00 53.34 128 GLY A N 1
ATOM 929 C CA . GLY A 1 128 ? 1.363 6.732 39.114 1.00 53.34 128 GLY A CA 1
ATOM 930 C C . GLY A 1 128 ? -0.008 7.173 38.590 1.00 53.34 128 GLY A C 1
ATOM 931 O O . GLY A 1 128 ? -0.760 6.339 38.085 1.00 53.34 128 GLY A O 1
ATOM 932 N N . CYS A 1 129 ? -0.338 8.469 38.682 1.00 58.28 129 CYS A N 1
ATOM 933 C CA . CYS A 1 129 ? -1.598 8.989 38.140 1.00 58.28 129 CYS A CA 1
ATOM 934 C C . CYS A 1 129 ? -1.563 9.107 36.614 1.00 58.28 129 CYS A C 1
ATOM 936 O O . CYS A 1 129 ? -2.587 8.887 35.969 1.00 58.28 129 CYS A O 1
ATOM 938 N N . ASP A 1 130 ? -0.390 9.375 36.038 1.00 64.44 130 ASP A N 1
ATOM 939 C CA . ASP A 1 130 ? -0.219 9.475 34.589 1.00 64.44 130 ASP A CA 1
ATOM 940 C C . ASP A 1 130 ? -0.409 8.107 33.912 1.00 64.44 130 ASP A C 1
ATOM 942 O O . ASP A 1 130 ? -1.179 7.996 32.961 1.00 64.44 130 ASP A O 1
ATOM 946 N N . ILE A 1 131 ? 0.162 7.035 34.480 1.00 70.19 131 ILE A N 1
ATOM 947 C CA . ILE A 1 131 ? -0.012 5.662 33.971 1.00 70.19 131 ILE A CA 1
ATOM 948 C C . ILE A 1 131 ? -1.468 5.192 34.096 1.00 70.19 131 ILE A C 1
ATOM 950 O O . ILE A 1 131 ? -1.994 4.561 33.182 1.00 70.19 131 ILE A O 1
ATOM 954 N N . ALA A 1 132 ? -2.143 5.486 35.213 1.00 71.12 132 ALA A N 1
ATOM 955 C CA . ALA A 1 132 ? -3.548 5.113 35.394 1.00 71.12 132 ALA A CA 1
ATOM 956 C C . ALA A 1 132 ? -4.456 5.791 34.352 1.00 71.12 132 ALA A C 1
ATOM 958 O O . ALA A 1 132 ? -5.293 5.129 33.740 1.00 71.12 132 ALA A O 1
ATOM 959 N N . ASN A 1 133 ? -4.226 7.080 34.085 1.00 73.69 133 ASN A N 1
ATOM 960 C CA . ASN A 1 133 ? -4.951 7.822 33.056 1.00 73.69 133 ASN A CA 1
ATOM 961 C C . ASN A 1 133 ? -4.655 7.290 31.641 1.00 73.69 133 ASN A C 1
ATOM 963 O O . ASN A 1 133 ? -5.575 7.135 30.837 1.00 73.69 133 ASN A O 1
ATOM 967 N N . GLU A 1 134 ? -3.398 6.957 31.329 1.00 79.31 134 GLU A N 1
ATOM 968 C CA . GLU A 1 134 ? -3.033 6.338 30.046 1.00 79.31 134 GLU A CA 1
ATOM 969 C C . GLU A 1 134 ? -3.686 4.963 29.854 1.00 79.31 134 GLU A C 1
ATOM 971 O O . GLU A 1 134 ? -4.147 4.634 28.755 1.00 79.31 134 GLU A O 1
ATOM 976 N N . LEU A 1 135 ? -3.776 4.165 30.921 1.00 83.44 135 LEU A N 1
ATOM 977 C CA . LEU A 1 135 ? -4.446 2.866 30.908 1.00 83.44 135 LEU A CA 1
ATOM 978 C C . LEU A 1 135 ? -5.950 3.007 30.658 1.00 83.44 135 LEU A C 1
ATOM 980 O O . LEU A 1 135 ? -6.505 2.222 29.888 1.00 83.44 135 LEU A O 1
ATOM 984 N N . ASP A 1 136 ? -6.605 4.002 31.254 1.00 85.94 136 ASP A N 1
ATOM 985 C CA . ASP A 1 136 ? -8.036 4.246 31.056 1.00 85.94 136 ASP A CA 1
ATOM 986 C C . ASP A 1 136 ? -8.348 4.707 29.627 1.00 85.94 136 ASP A C 1
ATOM 988 O O . ASP A 1 136 ? -9.279 4.191 29.000 1.00 85.94 136 ASP A O 1
ATOM 992 N N . VAL A 1 137 ? -7.525 5.591 29.051 1.00 86.88 137 VAL A N 1
ATOM 993 C CA . VAL A 1 137 ? -7.638 5.974 27.633 1.00 86.88 137 VAL A CA 1
ATOM 994 C C . VAL A 1 137 ? -7.380 4.770 26.724 1.00 86.88 137 VAL A C 1
ATOM 996 O O . VAL A 1 137 ? -8.114 4.557 25.758 1.00 86.88 137 VAL A O 1
ATOM 999 N N . SER A 1 138 ? -6.388 3.937 27.044 1.00 88.44 138 SER A N 1
ATOM 1000 C CA . SER A 1 138 ? -6.073 2.725 26.276 1.00 88.44 138 SER A CA 1
ATOM 1001 C C . SER A 1 138 ? -7.212 1.702 26.315 1.00 88.44 138 SER A C 1
ATOM 1003 O O . SER A 1 138 ? -7.558 1.123 25.285 1.00 88.44 138 SER A O 1
ATOM 1005 N N . ARG A 1 139 ? -7.845 1.507 27.479 1.00 90.88 139 ARG A N 1
ATOM 1006 C CA . ARG A 1 139 ? -9.024 0.642 27.643 1.00 90.88 139 ARG A CA 1
ATOM 1007 C C . ARG A 1 139 ? -10.219 1.168 26.865 1.00 90.88 139 ARG A C 1
ATOM 1009 O O . ARG A 1 139 ? -10.853 0.391 26.160 1.00 90.88 139 ARG A O 1
ATOM 1016 N N . TRP A 1 140 ? -10.487 2.470 26.945 1.00 92.06 140 TRP A N 1
ATOM 1017 C CA . TRP A 1 140 ? -11.550 3.116 26.176 1.00 92.06 140 TRP A CA 1
ATOM 1018 C C . TRP A 1 140 ? -11.334 2.939 24.663 1.00 92.06 140 TRP A C 1
ATOM 1020 O O . TRP A 1 140 ? -12.247 2.520 23.953 1.00 92.06 140 TRP A O 1
ATOM 1030 N N . ARG A 1 141 ? -10.105 3.150 24.169 1.00 93.00 141 ARG A N 1
ATOM 1031 C CA . ARG A 1 141 ? -9.758 2.919 22.753 1.00 93.00 141 ARG A CA 1
ATOM 1032 C C . ARG A 1 141 ? -9.912 1.452 22.347 1.00 93.00 141 ARG A C 1
ATOM 1034 O O . ARG A 1 141 ? -10.415 1.174 21.258 1.00 93.00 141 ARG A O 1
ATOM 1041 N N . SER A 1 142 ? -9.480 0.525 23.203 1.00 91.62 142 SER A N 1
ATOM 1042 C CA . SER A 1 142 ? -9.573 -0.921 22.965 1.00 91.62 142 SER A CA 1
ATOM 1043 C C . SER A 1 142 ? -11.027 -1.396 22.903 1.00 91.62 142 SER A C 1
ATOM 1045 O O . SER A 1 142 ? -11.405 -2.081 21.955 1.00 91.62 142 SER A O 1
ATOM 1047 N N . ASP A 1 143 ? -11.871 -0.948 23.838 1.00 93.44 143 ASP A N 1
ATOM 1048 C CA . ASP A 1 143 ? -13.304 -1.261 23.850 1.00 93.44 143 ASP A CA 1
ATOM 1049 C C . ASP A 1 143 ? -13.992 -0.794 22.562 1.00 93.44 143 ASP A C 1
ATOM 1051 O O . ASP A 1 143 ? -14.684 -1.577 21.914 1.00 93.44 143 ASP A O 1
ATOM 1055 N N . LEU A 1 144 ? -13.741 0.441 22.117 1.00 92.56 144 LEU A N 1
ATOM 1056 C CA . LEU A 1 144 ? -14.307 0.929 20.858 1.00 92.56 144 LEU A CA 1
ATOM 1057 C C . LEU A 1 144 ? -13.772 0.174 19.639 1.00 92.56 144 LEU A C 1
ATOM 1059 O O . LEU A 1 144 ? -14.544 -0.151 18.739 1.00 92.56 144 LEU A O 1
ATOM 1063 N N . THR A 1 145 ? -12.477 -0.143 19.620 1.00 93.00 145 THR A N 1
ATOM 1064 C CA . THR A 1 145 ? -11.857 -0.902 18.523 1.00 93.00 145 THR A CA 1
ATOM 1065 C C . THR A 1 145 ? -12.434 -2.313 18.425 1.00 93.00 145 THR A C 1
ATOM 1067 O O . THR A 1 145 ? -12.714 -2.775 17.323 1.00 93.00 145 THR A O 1
ATOM 1070 N N . SER A 1 146 ? -12.703 -2.965 19.560 1.00 93.19 146 SER A N 1
ATOM 1071 C CA . SER A 1 146 ? -13.277 -4.318 19.618 1.00 93.19 146 SER A CA 1
ATOM 1072 C C . SER A 1 146 ? -14.678 -4.435 19.002 1.00 93.19 146 SER A C 1
ATOM 1074 O O . SER A 1 146 ? -15.123 -5.531 18.668 1.00 93.19 146 SER A O 1
ATOM 1076 N N . ARG A 1 147 ? -15.376 -3.305 18.829 1.00 93.19 147 ARG A N 1
ATOM 1077 C CA . ARG A 1 147 ? -16.712 -3.237 18.219 1.00 93.19 147 ARG A CA 1
ATOM 1078 C C . ARG A 1 147 ? -16.661 -3.073 16.700 1.00 93.19 147 ARG A C 1
ATOM 1080 O O . ARG A 1 147 ? -17.704 -3.118 16.049 1.00 93.19 147 ARG A O 1
ATOM 1087 N N . LEU A 1 148 ? -15.479 -2.831 16.135 1.00 94.31 148 LEU A N 1
ATOM 1088 C CA . LEU A 1 148 ? -15.303 -2.611 14.705 1.00 94.31 148 LEU A CA 1
ATOM 1089 C C . LEU A 1 148 ? -15.232 -3.941 13.958 1.00 94.31 148 LEU A C 1
ATOM 1091 O O . LEU A 1 148 ? -14.668 -4.921 14.435 1.00 94.31 148 LEU A O 1
ATOM 1095 N N . VAL A 1 149 ? -15.786 -3.951 12.747 1.00 95.00 149 VAL A N 1
ATOM 1096 C CA . VAL A 1 149 ? -15.787 -5.116 11.859 1.00 95.00 149 VAL A CA 1
ATOM 1097 C C . VAL A 1 149 ? -15.286 -4.685 10.486 1.00 95.00 149 VAL A C 1
ATOM 1099 O O . VAL A 1 149 ? -15.739 -3.676 9.944 1.00 95.00 149 VAL A O 1
ATOM 1102 N N . LEU A 1 150 ? -14.359 -5.459 9.920 1.00 93.38 150 LEU A N 1
ATOM 1103 C CA . LEU A 1 150 ? -13.839 -5.270 8.569 1.00 93.38 150 LEU A CA 1
ATOM 1104 C C . LEU A 1 150 ? -14.417 -6.346 7.647 1.00 93.38 150 LEU A C 1
ATOM 1106 O O . LEU A 1 150 ? -14.388 -7.532 7.972 1.00 93.38 150 LEU A O 1
ATOM 1110 N N . TYR A 1 151 ? -14.933 -5.930 6.492 1.00 95.12 151 TYR A N 1
ATOM 1111 C CA . TYR A 1 151 ? -15.520 -6.830 5.501 1.00 95.12 151 TYR A CA 1
ATOM 1112 C C . TYR A 1 151 ? -14.597 -6.988 4.295 1.00 95.12 151 TYR A C 1
ATOM 1114 O O . TYR A 1 151 ? -13.986 -6.027 3.829 1.00 95.12 151 TYR A O 1
ATOM 1122 N N . ALA A 1 152 ? -14.528 -8.207 3.772 1.00 95.19 152 ALA A N 1
ATOM 1123 C CA . ALA A 1 152 ? -13.807 -8.548 2.555 1.00 95.19 152 ALA A CA 1
ATOM 1124 C C . ALA A 1 152 ? -14.515 -9.714 1.851 1.00 95.19 152 ALA A C 1
ATOM 1126 O O . ALA A 1 152 ? -15.339 -10.410 2.447 1.00 95.19 152 ALA A O 1
ATOM 1127 N N . THR A 1 153 ? -14.204 -9.931 0.575 1.00 96.94 153 THR A N 1
ATOM 1128 C CA . THR A 1 153 ? -14.738 -11.083 -0.164 1.00 96.94 153 THR A CA 1
ATOM 1129 C C . THR A 1 153 ? -14.028 -12.369 0.260 1.00 96.94 153 THR A C 1
ATOM 1131 O O . THR A 1 153 ? -12.891 -12.333 0.729 1.00 96.94 153 THR A O 1
ATOM 1134 N N . THR A 1 154 ? -14.641 -13.526 0.013 1.00 95.75 154 THR A N 1
ATOM 1135 C CA . THR A 1 154 ? -14.016 -14.835 0.283 1.00 95.75 154 THR A CA 1
ATOM 1136 C C . THR A 1 154 ? -12.786 -15.123 -0.587 1.00 95.75 154 THR A C 1
ATOM 1138 O O . THR A 1 154 ? -12.021 -16.028 -0.270 1.00 95.75 154 THR A O 1
ATOM 1141 N N . GLN A 1 155 ? -12.579 -14.356 -1.663 1.00 97.44 155 GLN A N 1
ATOM 1142 C CA . GLN A 1 155 ? -11.420 -14.459 -2.557 1.00 97.44 155 GLN A CA 1
ATOM 1143 C C . GLN A 1 155 ? -10.348 -13.398 -2.275 1.00 97.44 155 GLN A C 1
ATOM 1145 O O . GLN A 1 155 ? -9.323 -13.355 -2.955 1.00 97.44 155 GLN A O 1
ATOM 1150 N N . THR A 1 156 ? -10.568 -12.515 -1.297 1.00 96.38 156 THR A N 1
ATOM 1151 C CA . THR A 1 156 ? -9.581 -11.498 -0.942 1.00 96.38 156 THR A CA 1
ATOM 1152 C C . THR A 1 156 ? -8.309 -12.177 -0.441 1.00 96.38 156 THR A C 1
ATOM 1154 O O . THR A 1 156 ? -8.356 -13.109 0.361 1.00 96.38 156 THR A O 1
ATOM 1157 N N . HIS A 1 157 ? -7.155 -11.706 -0.918 1.00 97.38 157 HIS A N 1
ATOM 1158 C CA . HIS A 1 157 ? -5.864 -12.255 -0.517 1.00 97.38 157 HIS A CA 1
ATOM 1159 C C . HIS A 1 157 ? -5.709 -12.227 1.012 1.00 97.38 157 HIS A C 1
ATOM 1161 O O . HIS A 1 157 ? -6.169 -11.302 1.687 1.00 97.38 157 HIS A O 1
ATOM 1167 N N . SER A 1 158 ? -4.971 -13.194 1.559 1.00 96.38 158 SER A N 1
ATOM 1168 C CA . SER A 1 158 ? -4.676 -13.333 2.995 1.00 96.38 158 SER A CA 1
ATOM 1169 C C . SER A 1 158 ? -4.101 -12.080 3.677 1.00 96.38 158 SER A C 1
ATOM 1171 O O . SER A 1 158 ? -4.104 -12.011 4.906 1.00 96.38 158 SER A O 1
ATOM 1173 N N . ILE A 1 159 ? -3.654 -11.070 2.915 1.00 96.00 159 ILE A N 1
ATOM 1174 C CA . ILE A 1 159 ? -3.190 -9.784 3.450 1.00 96.00 159 ILE A CA 1
ATOM 1175 C C . ILE A 1 159 ? -4.284 -9.061 4.238 1.00 96.00 159 ILE A C 1
ATOM 1177 O O . ILE A 1 159 ? -3.962 -8.410 5.222 1.00 96.00 159 ILE A O 1
ATOM 1181 N N . ALA A 1 160 ? -5.560 -9.209 3.857 1.00 94.00 160 ALA A N 1
ATOM 1182 C CA . ALA A 1 160 ? -6.665 -8.548 4.549 1.00 94.00 160 ALA A CA 1
ATOM 1183 C C . ALA A 1 160 ? -6.899 -9.150 5.940 1.00 94.00 160 ALA A C 1
ATOM 1185 O O . ALA A 1 160 ? -7.040 -8.418 6.914 1.00 94.00 160 ALA A O 1
ATOM 1186 N N . ILE A 1 161 ? -6.859 -10.484 6.050 1.00 94.94 161 ILE A N 1
ATOM 1187 C CA . ILE A 1 161 ? -6.955 -11.188 7.338 1.00 94.94 161 ILE A CA 1
ATOM 1188 C C . ILE A 1 161 ? -5.736 -10.858 8.204 1.00 94.94 161 ILE A C 1
ATOM 1190 O O . ILE A 1 161 ? -5.882 -10.571 9.389 1.00 94.94 161 ILE A O 1
ATOM 1194 N N . LYS A 1 162 ? -4.537 -10.834 7.606 1.00 95.06 162 LYS A N 1
ATOM 1195 C CA . LYS A 1 162 ? -3.313 -10.442 8.310 1.00 95.06 162 LYS A CA 1
ATOM 1196 C C . LYS A 1 162 ? -3.413 -9.010 8.840 1.00 95.06 162 LYS A C 1
ATOM 1198 O O . LYS A 1 162 ? -3.117 -8.790 10.008 1.00 95.06 162 LYS A O 1
ATOM 1203 N N . ALA A 1 163 ? -3.869 -8.063 8.021 1.00 94.56 163 ALA A N 1
ATOM 1204 C CA . ALA A 1 163 ? -4.079 -6.685 8.447 1.00 94.56 163 ALA A CA 1
ATOM 1205 C C . ALA A 1 163 ? -5.097 -6.609 9.594 1.00 94.56 163 ALA A C 1
ATOM 1207 O O . ALA A 1 163 ? -4.795 -6.022 10.624 1.00 94.56 163 ALA A O 1
ATOM 1208 N N . ALA A 1 164 ? -6.245 -7.279 9.467 1.00 92.44 164 ALA A N 1
ATOM 1209 C CA . ALA A 1 164 ? -7.272 -7.307 10.507 1.00 92.44 164 ALA A CA 1
ATOM 1210 C C . ALA A 1 164 ? -6.780 -7.913 11.834 1.00 92.44 164 ALA A C 1
ATOM 1212 O O . ALA A 1 164 ? -7.190 -7.454 12.888 1.00 92.44 164 ALA A O 1
ATOM 1213 N N . SER A 1 165 ? -5.888 -8.909 11.794 1.00 91.44 165 SER A N 1
ATOM 1214 C CA . SER A 1 165 ? -5.323 -9.527 13.005 1.00 91.44 165 SER A CA 1
ATOM 1215 C C . SER A 1 165 ? -4.276 -8.677 13.734 1.00 91.44 165 SER A C 1
ATOM 1217 O O . SER A 1 165 ? -3.977 -8.950 14.892 1.00 91.44 165 SER A O 1
ATOM 1219 N N . VAL A 1 166 ? -3.677 -7.699 13.047 1.00 90.31 166 VAL A N 1
ATOM 1220 C CA . VAL A 1 166 ? -2.652 -6.802 13.611 1.00 90.31 166 VAL A CA 1
ATOM 1221 C C . VAL A 1 166 ? -3.282 -5.557 14.252 1.00 90.31 166 VAL A C 1
ATOM 1223 O O . VAL A 1 166 ? -2.638 -4.917 15.084 1.00 90.31 166 VAL A O 1
ATOM 1226 N N . LEU A 1 167 ? -4.508 -5.203 13.849 1.00 84.62 167 LEU A N 1
ATOM 1227 C CA . LEU A 1 167 ? -5.271 -4.064 14.375 1.00 84.62 167 LEU A CA 1
ATOM 1228 C C . LEU A 1 167 ? -5.784 -4.310 15.792 1.00 84.62 167 LEU A C 1
ATOM 1230 O O . LEU A 1 167 ? -5.803 -3.296 16.531 1.00 84.62 167 LEU A O 1
#

pLDDT: mean 87.9, std 15.8, range [32.59, 97.81]

InterPro domains:
  IPR002129 Pyridoxal phosphate-dependent decarboxylase, major domain [PF00282] (1-107)
  IPR010977 Aromatic-L-amino-acid decarboxylase [PR00800] (9-28)
  IPR010977 Aromatic-L-amino-acid decarboxylase [PR00800] (30-48)
  IPR010977 Aromatic-L-amino-acid decarboxylase [PR00800] (49-68)
  IPR010977 Aromatic-L-amino-acid decarboxylase [PR00800] (77-97)
  IPR010977 Aromatic-L-amino-acid decarboxylase [PTHR11999] (1-166)
  IPR015421 Pyridoxal phosphate-dependent transferase, major domain [G3DSA:3.40.640.10] (19-167)
  IPR015424 Pyridoxal phosphate-dependent transferase [SSF53383] (1-166)